Protein AF-A0A350YYA0-F1 (afdb_monomer_lite)

Radius of gyration: 17.95 Å; chains: 1; bounding box: 37×30×48 Å

Sequence (81 aa):
MKFIIDLVFGKLARSLDGYKTTIGGIGLIMVGITGLIGHYWPDVGLPDMDVETSLGYVAGGFTALGLGGKLEKARASDKTG

Secondary structure (DSSP, 8-state):
-HHHHHHHHHHHHHHHHHHHHHHHHHHHHHHHHHHHHHHH-GGG-PPP--HHHHHHHHHHHHHHHHHHHHHHHHHHHHTT-

pLDDT: mean 77.63, std 13.67, range [43.09, 93.75]

Structure (mmCIF, N/CA/C/O backbone):
data_AF-A0A350YYA0-F1
#
_entry.id   AF-A0A350YYA0-F1
#
loop_
_atom_site.group_PDB
_atom_site.id
_atom_site.type_symbol
_atom_site.label_atom_id
_atom_site.label_alt_id
_atom_site.label_comp_id
_atom_site.label_asym_id
_atom_site.label_entity_id
_atom_site.label_seq_id
_atom_site.pdbx_PDB_ins_code
_atom_site.Cartn_x
_atom_site.Cartn_y
_atom_site.Cartn_z
_atom_site.occupancy
_atom_site.B_iso_or_equiv
_atom_site.auth_seq_id
_atom_site.auth_comp_id
_atom_site.auth_asym_id
_atom_site.auth_atom_id
_atom_site.pdbx_PDB_model_num
ATOM 1 N N . MET A 1 1 ? -19.035 19.248 26.695 1.00 48.38 1 MET A N 1
ATOM 2 C CA . MET A 1 1 ? -19.088 19.358 25.215 1.00 48.38 1 MET A CA 1
ATOM 3 C C . MET A 1 1 ? -17.957 18.615 24.509 1.00 48.38 1 MET A C 1
ATOM 5 O O . MET A 1 1 ? -18.268 17.832 23.626 1.00 48.38 1 MET A O 1
ATOM 9 N N . LYS A 1 2 ? -16.688 18.772 24.919 1.00 58.91 2 LYS A N 1
ATOM 10 C CA . LYS A 1 2 ? -15.526 18.099 24.295 1.00 58.91 2 LYS A CA 1
ATOM 11 C C . LYS A 1 2 ? -15.634 16.557 24.245 1.00 58.91 2 LYS A C 1
ATOM 13 O O . LYS A 1 2 ? -15.422 15.959 23.204 1.00 58.91 2 LYS A O 1
ATOM 18 N N . PHE A 1 3 ? -16.119 15.939 25.327 1.00 67.69 3 PHE A N 1
ATOM 19 C CA . PHE A 1 3 ? -16.200 14.476 25.480 1.00 67.69 3 PHE A CA 1
ATOM 20 C C . PHE A 1 3 ? -17.139 13.768 24.485 1.00 67.69 3 PHE A C 1
ATOM 22 O O . PHE A 1 3 ? -16.835 12.684 24.007 1.00 67.69 3 PHE A O 1
ATOM 29 N N . ILE A 1 4 ? -18.283 14.377 24.156 1.00 66.38 4 ILE A N 1
ATOM 30 C CA . ILE A 1 4 ? -19.277 13.777 23.247 1.00 66.38 4 ILE A CA 1
ATOM 31 C C . ILE A 1 4 ? -18.792 13.883 21.797 1.00 66.38 4 ILE A C 1
ATOM 33 O O . ILE A 1 4 ? -18.957 12.949 21.018 1.00 66.38 4 ILE A O 1
ATOM 37 N N . ILE A 1 5 ? -18.146 15.001 21.455 1.00 63.47 5 ILE A N 1
ATOM 38 C CA . ILE A 1 5 ? -17.558 15.227 20.131 1.00 63.47 5 ILE A CA 1
ATOM 39 C C . ILE A 1 5 ? -16.401 14.248 19.902 1.00 63.47 5 ILE A C 1
ATOM 41 O O . ILE A 1 5 ? -16.399 13.565 18.881 1.00 63.47 5 ILE A O 1
ATOM 45 N N . ASP A 1 6 ? -15.493 14.097 20.870 1.00 67.38 6 ASP A N 1
ATOM 46 C CA . ASP A 1 6 ? -14.388 13.128 20.793 1.00 67.38 6 ASP A CA 1
ATOM 47 C C . ASP A 1 6 ? -14.886 11.674 20.717 1.00 67.38 6 ASP A C 1
ATOM 49 O O . ASP A 1 6 ? -14.317 10.859 19.991 1.00 67.38 6 ASP A O 1
ATOM 53 N N . LEU A 1 7 ? -15.990 11.334 21.394 1.00 68.88 7 LEU A N 1
ATOM 54 C CA . LEU A 1 7 ? -16.581 9.993 21.335 1.00 68.88 7 LEU A CA 1
ATOM 55 C C . LEU A 1 7 ? -17.156 9.668 19.944 1.00 68.88 7 LEU A C 1
ATOM 57 O O . LEU A 1 7 ? -16.988 8.554 19.438 1.00 68.88 7 LEU A O 1
ATOM 61 N N . VAL A 1 8 ? -17.836 10.633 19.318 1.00 66.38 8 VAL A N 1
ATOM 62 C CA . VAL A 1 8 ? -18.464 10.462 17.998 1.00 66.38 8 VAL A CA 1
ATOM 63 C C . VAL A 1 8 ? -17.419 10.504 16.883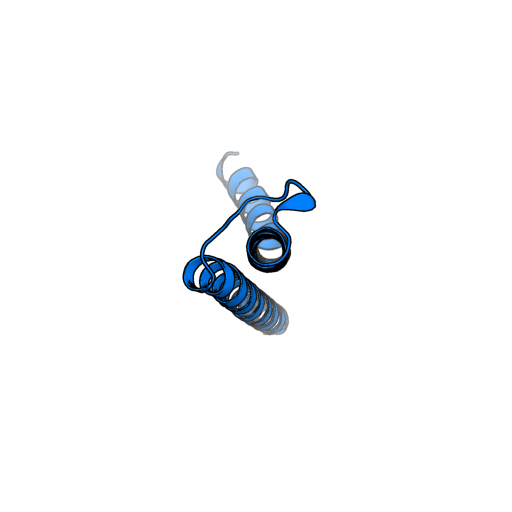 1.00 66.38 8 VAL A C 1
ATOM 65 O O . VAL A 1 8 ? -17.402 9.608 16.037 1.00 66.38 8 VAL A O 1
ATOM 68 N N . PHE A 1 9 ? -16.498 11.472 16.912 1.00 63.53 9 PHE A N 1
ATOM 69 C CA . PHE A 1 9 ? -15.383 11.532 15.962 1.00 63.53 9 PHE A CA 1
ATOM 70 C C . PHE A 1 9 ? -14.434 10.347 16.122 1.00 63.53 9 PHE A C 1
ATOM 72 O O . PHE A 1 9 ? -13.992 9.794 15.119 1.00 63.53 9 PHE A O 1
ATOM 79 N N . GLY A 1 10 ? -14.181 9.892 17.350 1.00 62.66 10 GLY A N 1
ATOM 80 C CA . GLY A 1 10 ? -13.398 8.690 17.616 1.00 62.66 10 GLY A CA 1
ATOM 81 C C . GLY A 1 10 ? -14.036 7.440 17.012 1.00 62.66 10 GLY A C 1
ATOM 82 O O . GLY A 1 10 ? -13.342 6.647 16.379 1.00 62.66 10 GLY A O 1
ATOM 83 N N . LYS A 1 11 ? -15.363 7.275 17.119 1.00 61.34 11 LYS A N 1
ATOM 84 C CA . LYS A 1 11 ? -16.087 6.169 16.463 1.00 61.34 11 LYS A CA 1
ATOM 85 C C . LYS A 1 11 ? -16.074 6.274 14.934 1.00 61.34 11 LYS A C 1
ATOM 87 O O . LYS A 1 11 ? -15.885 5.250 14.276 1.00 61.34 11 LYS A O 1
ATOM 92 N N . LEU A 1 12 ? -16.227 7.475 14.369 1.00 59.16 12 LEU A N 1
ATOM 93 C CA . LEU A 1 12 ? -16.136 7.686 12.918 1.00 59.16 12 LEU A CA 1
ATOM 94 C C . LEU A 1 12 ? -14.725 7.405 12.388 1.00 59.16 12 LEU A C 1
ATOM 96 O O . LEU A 1 12 ? -14.578 6.653 11.429 1.00 59.16 12 LEU A O 1
ATOM 100 N N . ALA A 1 13 ? -13.691 7.950 13.033 1.00 61.09 13 ALA A N 1
ATOM 101 C CA . ALA A 1 13 ? -12.291 7.722 12.681 1.00 61.09 13 ALA A CA 1
ATOM 102 C C . ALA A 1 13 ? -11.955 6.229 12.715 1.00 61.09 13 ALA A C 1
ATOM 104 O O . ALA A 1 13 ? -11.399 5.694 11.758 1.00 61.09 13 ALA A O 1
ATOM 105 N N . ARG A 1 14 ? -12.420 5.535 13.761 1.00 60.59 14 ARG A N 1
ATOM 106 C CA . ARG A 1 14 ? -12.267 4.089 13.895 1.00 60.59 14 ARG A CA 1
ATOM 107 C C . ARG A 1 14 ? -12.968 3.370 12.748 1.00 60.59 14 ARG A C 1
ATOM 109 O O . ARG A 1 14 ? -12.361 2.485 12.162 1.00 60.59 14 ARG A O 1
ATOM 116 N N . SER A 1 15 ? -14.187 3.749 12.362 1.00 59.25 15 SER A N 1
ATOM 117 C CA . SER A 1 15 ? -14.887 3.131 11.222 1.00 59.25 15 SER A CA 1
ATOM 118 C C . SER A 1 15 ? -14.204 3.391 9.872 1.00 59.25 15 SER A C 1
ATOM 120 O O . SER A 1 15 ? -14.221 2.517 9.012 1.00 59.25 15 SER A O 1
ATOM 122 N N . LEU A 1 16 ? -13.576 4.555 9.695 1.00 60.22 16 LEU A N 1
ATOM 123 C CA . LEU A 1 16 ? -12.814 4.909 8.493 1.00 60.22 16 LEU A CA 1
ATOM 124 C C . LEU A 1 16 ? -11.442 4.218 8.411 1.00 60.22 16 LEU A C 1
ATOM 126 O O . LEU A 1 16 ? -10.913 4.085 7.311 1.00 60.22 16 LEU A O 1
ATOM 130 N N . ASP A 1 17 ? -10.875 3.770 9.534 1.00 61.75 17 ASP A N 1
ATOM 131 C CA . ASP A 1 17 ? -9.556 3.120 9.573 1.00 61.75 17 ASP A CA 1
ATOM 132 C C . ASP A 1 17 ? -9.478 1.873 8.677 1.00 61.75 17 ASP A C 1
ATOM 134 O O . ASP A 1 17 ? -8.570 1.766 7.863 1.00 61.75 17 ASP A O 1
ATOM 138 N N . GLY A 1 18 ? -10.462 0.966 8.738 1.00 63.91 18 GLY A N 1
ATOM 139 C CA . GLY A 1 18 ? -10.437 -0.278 7.945 1.00 63.91 18 GLY A CA 1
ATOM 140 C C . GLY A 1 18 ? -10.495 -0.039 6.431 1.00 63.91 18 GLY A C 1
ATOM 141 O O . GLY A 1 18 ? -9.784 -0.685 5.658 1.00 63.91 18 GLY A O 1
ATOM 142 N N . TYR A 1 19 ? -11.271 0.963 6.009 1.00 68.31 19 TYR A N 1
ATOM 143 C CA . TYR A 1 19 ? -11.362 1.370 4.606 1.00 68.31 19 TYR A CA 1
ATOM 144 C C . TYR A 1 19 ? -10.054 2.013 4.123 1.00 68.31 19 TYR A C 1
ATOM 146 O O . TYR A 1 19 ? -9.568 1.703 3.036 1.00 68.31 19 TYR A O 1
ATOM 154 N N . LYS A 1 20 ? -9.428 2.848 4.965 1.00 72.62 20 LYS A N 1
ATOM 155 C CA . LYS A 1 20 ? -8.126 3.466 4.674 1.00 72.62 20 LYS A CA 1
ATOM 156 C C . LYS A 1 20 ? -6.998 2.439 4.604 1.00 72.62 20 LYS A C 1
ATOM 158 O O . LYS A 1 20 ? -6.171 2.536 3.704 1.00 72.62 20 LYS A O 1
ATOM 163 N N . THR A 1 21 ? -6.970 1.445 5.495 1.00 78.44 21 THR A N 1
ATOM 164 C CA . THR A 1 21 ? -5.971 0.363 5.457 1.00 78.44 21 THR A CA 1
ATOM 165 C C . THR A 1 21 ? -6.114 -0.487 4.195 1.00 78.44 21 THR A C 1
ATOM 167 O O . THR A 1 21 ? -5.111 -0.837 3.576 1.00 78.44 21 THR A O 1
ATOM 170 N N . THR A 1 22 ? -7.348 -0.763 3.768 1.00 79.19 22 THR A N 1
ATOM 171 C CA . THR A 1 22 ? -7.620 -1.538 2.548 1.00 79.19 22 THR A CA 1
ATOM 172 C C . THR A 1 22 ? -7.205 -0.774 1.291 1.00 79.19 22 THR A C 1
ATOM 174 O O . THR A 1 22 ? -6.473 -1.305 0.457 1.00 79.19 22 THR A O 1
ATOM 177 N N . ILE A 1 23 ? -7.595 0.500 1.178 1.00 83.06 23 ILE A N 1
ATOM 178 C CA . ILE A 1 23 ? -7.176 1.362 0.062 1.00 83.06 23 ILE A CA 1
ATOM 179 C C . ILE A 1 23 ? -5.658 1.544 0.049 1.00 83.06 23 ILE A C 1
ATOM 181 O O . ILE A 1 23 ? -5.042 1.447 -1.009 1.00 83.06 23 ILE A O 1
ATOM 185 N N . GLY A 1 24 ? -5.049 1.768 1.216 1.00 84.94 24 GLY A N 1
ATOM 186 C CA . GLY A 1 24 ? -3.600 1.879 1.352 1.00 84.94 24 GLY A CA 1
ATOM 187 C C . GLY A 1 24 ? -2.885 0.609 0.893 1.00 84.94 24 GLY A C 1
ATOM 188 O O . GLY A 1 24 ? -1.906 0.697 0.159 1.00 84.94 24 GLY A O 1
ATOM 189 N N . GLY A 1 25 ? -3.413 -0.565 1.248 1.00 86.19 25 GLY A N 1
ATOM 190 C CA . GLY A 1 25 ? -2.872 -1.852 0.817 1.00 86.19 25 GLY A CA 1
ATOM 191 C C . GLY A 1 25 ? -2.952 -2.071 -0.696 1.00 86.19 25 GLY A C 1
ATOM 192 O O . GLY A 1 25 ? -1.964 -2.475 -1.304 1.00 86.19 25 GLY A O 1
ATOM 193 N N . ILE A 1 26 ? -4.082 -1.732 -1.325 1.00 87.19 26 ILE A N 1
ATOM 194 C CA . ILE A 1 26 ? -4.231 -1.793 -2.792 1.00 87.19 26 ILE A CA 1
ATOM 195 C C . ILE A 1 26 ? -3.281 -0.802 -3.478 1.00 87.19 26 ILE A C 1
ATOM 197 O O . ILE A 1 26 ? -2.640 -1.154 -4.468 1.00 87.19 26 ILE A O 1
ATOM 201 N N . GLY A 1 27 ? -3.151 0.415 -2.942 1.00 89.44 27 GLY A N 1
ATOM 202 C CA . GLY A 1 27 ? -2.228 1.425 -3.460 1.00 89.44 27 GLY A CA 1
ATOM 203 C C . GLY A 1 27 ? -0.770 0.969 -3.403 1.00 89.44 27 GLY A C 1
ATOM 204 O O . GLY A 1 27 ? -0.044 1.118 -4.380 1.00 89.44 27 GLY A O 1
ATOM 205 N N . LEU A 1 28 ? -0.362 0.337 -2.301 1.00 91.19 28 LEU A N 1
ATOM 206 C CA . LEU A 1 28 ? 0.964 -0.266 -2.139 1.00 91.19 28 LEU A CA 1
ATOM 207 C C . LEU A 1 28 ? 1.241 -1.354 -3.188 1.00 91.19 28 LEU A C 1
ATOM 209 O O . LEU A 1 28 ? 2.305 -1.353 -3.804 1.00 91.19 28 LEU A O 1
ATOM 213 N N . ILE A 1 29 ? 0.268 -2.232 -3.447 1.00 91.62 29 ILE A N 1
ATOM 214 C CA . ILE A 1 29 ? 0.388 -3.259 -4.493 1.00 91.62 29 ILE A CA 1
ATOM 215 C C . ILE A 1 29 ? 0.536 -2.612 -5.873 1.00 91.62 29 ILE A C 1
ATOM 217 O O . ILE A 1 29 ? 1.419 -2.995 -6.635 1.00 91.62 29 ILE A O 1
ATOM 221 N N . MET A 1 30 ? -0.286 -1.606 -6.182 1.00 91.19 30 MET A N 1
ATOM 222 C CA . MET A 1 30 ? -0.222 -0.884 -7.456 1.00 91.19 30 MET A CA 1
ATOM 223 C C . MET A 1 30 ? 1.117 -0.169 -7.656 1.00 91.19 30 MET A C 1
ATOM 225 O O . MET A 1 30 ? 1.663 -0.222 -8.756 1.00 91.19 30 MET A O 1
ATOM 229 N N . VAL A 1 31 ? 1.684 0.442 -6.611 1.00 92.88 31 VAL A N 1
ATOM 230 C CA . VAL A 1 31 ? 3.018 1.064 -6.669 1.00 92.88 31 VAL A CA 1
ATOM 231 C C . VAL A 1 31 ? 4.092 0.020 -6.964 1.00 92.88 31 VAL A C 1
ATOM 233 O O . VAL A 1 31 ? 4.892 0.226 -7.871 1.00 92.88 31 VAL A O 1
ATOM 236 N N . GLY A 1 32 ? 4.075 -1.122 -6.272 1.00 91.50 32 GLY A N 1
ATOM 237 C CA . GLY A 1 32 ? 5.045 -2.190 -6.520 1.00 91.50 32 GLY A CA 1
ATOM 238 C C . GLY A 1 32 ? 4.935 -2.796 -7.924 1.00 91.50 32 GLY A C 1
ATOM 239 O O . GLY A 1 32 ? 5.950 -3.025 -8.575 1.00 91.50 32 GLY A O 1
ATOM 240 N N . ILE A 1 33 ? 3.717 -2.986 -8.442 1.00 92.00 33 ILE A N 1
ATOM 241 C CA . ILE A 1 33 ? 3.503 -3.445 -9.827 1.00 92.00 33 ILE A CA 1
ATOM 242 C C . ILE A 1 33 ? 3.993 -2.395 -10.828 1.00 92.00 33 ILE A C 1
ATOM 244 O O . ILE A 1 33 ? 4.647 -2.742 -11.806 1.00 92.00 33 ILE A O 1
ATOM 248 N N . THR A 1 34 ? 3.708 -1.116 -10.584 1.00 91.62 34 THR A N 1
ATOM 249 C CA . THR A 1 34 ? 4.144 -0.026 -11.468 1.00 91.62 34 THR A CA 1
ATOM 250 C C . THR A 1 34 ? 5.669 0.076 -11.510 1.00 91.62 34 THR A C 1
ATOM 252 O O . THR A 1 34 ? 6.222 0.225 -12.595 1.00 91.62 34 THR A O 1
ATOM 255 N N . GLY A 1 35 ? 6.342 -0.073 -10.364 1.00 90.75 35 GLY A N 1
ATOM 256 C CA . GLY A 1 35 ? 7.804 -0.116 -10.273 1.00 90.75 35 GLY A CA 1
ATOM 257 C C . GLY A 1 35 ? 8.411 -1.295 -11.036 1.00 90.75 35 GLY A C 1
ATOM 258 O O . GLY A 1 35 ? 9.349 -1.115 -11.805 1.00 90.75 35 GLY A O 1
ATOM 259 N N . LEU A 1 36 ? 7.805 -2.484 -10.923 1.00 90.75 36 LEU A N 1
ATOM 260 C CA . LEU A 1 36 ? 8.183 -3.660 -11.716 1.00 90.75 36 LEU A CA 1
ATOM 261 C C . LEU A 1 36 ? 8.033 -3.412 -13.222 1.00 90.75 36 LEU A C 1
ATOM 263 O O . LEU A 1 36 ? 8.926 -3.751 -13.994 1.00 90.75 36 LEU A O 1
ATOM 267 N N . ILE A 1 37 ? 6.918 -2.819 -13.653 1.00 90.06 37 ILE A N 1
ATOM 268 C CA . ILE A 1 37 ? 6.691 -2.521 -15.073 1.00 90.06 37 ILE A CA 1
ATOM 269 C C . ILE A 1 37 ? 7.689 -1.467 -15.564 1.00 90.06 37 ILE A C 1
ATOM 271 O O . ILE A 1 37 ? 8.235 -1.645 -16.647 1.00 90.06 37 ILE A O 1
ATOM 275 N N . GLY A 1 38 ? 7.964 -0.418 -14.783 1.00 90.31 38 GLY A N 1
ATOM 276 C CA . GLY A 1 38 ? 8.966 0.597 -15.123 1.00 90.31 38 GLY A CA 1
ATOM 277 C C . GLY A 1 38 ? 10.375 0.021 -15.257 1.00 90.31 38 GLY A C 1
ATOM 278 O O . GLY A 1 38 ? 11.102 0.403 -16.170 1.00 90.31 38 GLY A O 1
ATOM 279 N N . HIS A 1 39 ? 10.715 -0.964 -14.425 1.00 88.62 39 HIS A N 1
ATOM 280 C CA . HIS A 1 39 ? 12.000 -1.653 -14.488 1.00 88.62 39 HIS A CA 1
ATOM 281 C C . HIS A 1 39 ? 12.169 -2.509 -15.752 1.00 88.62 39 HIS A C 1
ATOM 283 O O . HIS A 1 39 ? 13.222 -2.495 -16.387 1.00 88.62 39 HIS A O 1
ATOM 289 N N . TYR A 1 40 ? 11.129 -3.254 -16.148 1.00 86.88 40 TYR A N 1
ATOM 290 C CA . TYR A 1 40 ? 11.181 -4.118 -17.337 1.00 86.88 40 TYR A CA 1
ATOM 291 C C . TYR A 1 40 ? 10.893 -3.382 -18.653 1.00 86.88 40 TYR A C 1
ATOM 293 O O . TYR A 1 40 ? 11.362 -3.811 -19.708 1.00 86.88 40 TYR A O 1
ATOM 301 N N . TRP A 1 41 ? 10.141 -2.284 -18.600 1.00 88.50 41 TRP A N 1
ATOM 302 C CA . TRP A 1 41 ? 9.814 -1.427 -19.737 1.00 88.50 41 TRP A CA 1
ATOM 303 C C . TRP A 1 41 ? 10.115 0.037 -19.387 1.00 88.50 41 TRP A C 1
ATOM 305 O O . TRP A 1 41 ? 9.204 0.801 -19.073 1.00 88.50 41 TRP A O 1
ATOM 315 N N . PRO 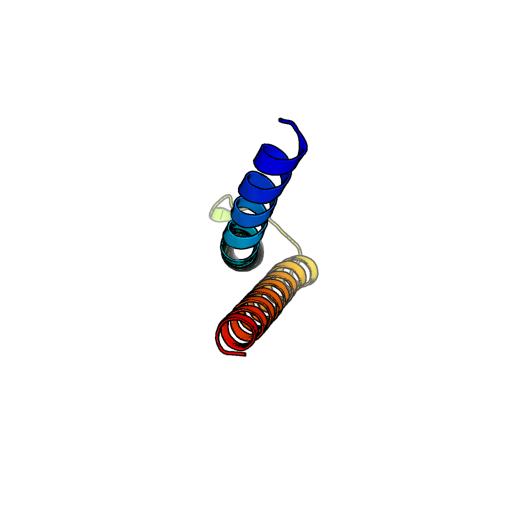A 1 42 ? 11.379 0.478 -19.473 1.00 81.50 42 PRO A N 1
ATOM 316 C CA . PRO A 1 42 ? 11.729 1.873 -19.193 1.00 81.50 42 PRO A CA 1
ATOM 317 C C . PRO A 1 42 ? 11.104 2.861 -20.199 1.00 81.50 42 PRO A C 1
ATOM 319 O O . PRO A 1 42 ? 10.905 4.034 -19.884 1.00 81.50 42 PRO A O 1
ATOM 322 N N . ASP A 1 43 ? 10.721 2.395 -21.392 1.00 85.25 43 ASP A N 1
ATOM 323 C CA . ASP A 1 43 ? 10.147 3.217 -22.467 1.00 85.25 43 ASP A CA 1
ATOM 324 C C . ASP A 1 43 ? 8.754 3.792 -22.157 1.00 85.25 43 ASP A C 1
ATOM 326 O O . ASP A 1 43 ? 8.325 4.750 -22.801 1.00 85.25 43 ASP A O 1
ATOM 330 N N . VAL A 1 44 ? 8.032 3.243 -21.171 1.00 84.62 44 VAL A N 1
ATOM 331 C CA . VAL A 1 44 ? 6.707 3.759 -20.773 1.00 84.62 44 VAL A CA 1
ATOM 332 C C . VAL A 1 44 ? 6.775 4.946 -19.806 1.00 84.62 44 VAL A C 1
ATOM 334 O O . VAL A 1 44 ? 5.732 5.489 -19.443 1.00 84.62 44 VAL A O 1
ATOM 337 N N . GLY A 1 45 ? 7.974 5.384 -19.400 1.00 83.81 45 GLY A N 1
ATOM 338 C CA . GLY A 1 45 ? 8.150 6.564 -18.540 1.00 83.81 45 GLY A CA 1
ATOM 339 C C . GLY A 1 45 ? 7.592 6.391 -17.123 1.00 83.81 45 GLY A C 1
ATOM 340 O O . GLY A 1 45 ? 7.248 7.373 -16.463 1.00 83.81 45 GLY A O 1
ATOM 341 N N . LEU A 1 46 ? 7.461 5.144 -16.669 1.00 86.31 46 LEU A N 1
ATOM 342 C CA . LEU A 1 46 ? 7.038 4.813 -15.313 1.00 86.31 46 LEU A CA 1
ATOM 343 C C . LEU A 1 46 ? 8.218 4.926 -14.332 1.00 86.31 46 LEU A C 1
ATOM 345 O O . LEU A 1 46 ?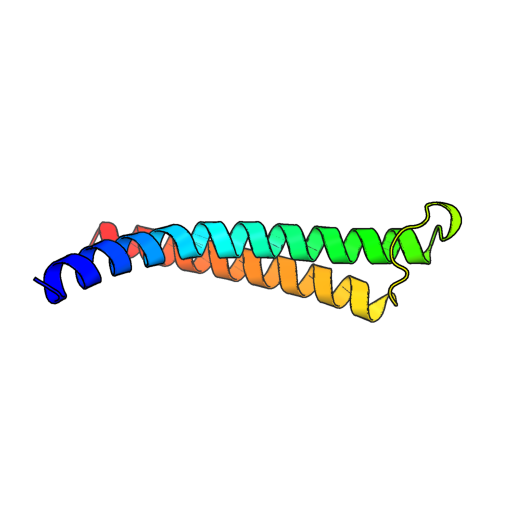 9.372 4.854 -14.755 1.00 86.31 46 LEU A O 1
ATOM 349 N N . PRO A 1 47 ? 7.950 5.099 -13.024 1.00 80.81 47 PRO A N 1
ATOM 350 C CA . PRO A 1 47 ? 8.993 5.095 -12.006 1.00 80.81 47 PRO A CA 1
ATOM 351 C C . PRO A 1 47 ? 9.813 3.802 -12.067 1.00 80.81 47 PRO A C 1
ATOM 353 O O . PRO A 1 47 ? 9.259 2.718 -11.895 1.00 80.81 47 PRO A O 1
ATOM 356 N N . ASP A 1 48 ? 11.121 3.927 -12.293 1.00 84.12 48 ASP A N 1
ATOM 357 C CA . ASP A 1 48 ? 12.050 2.802 -12.204 1.00 84.12 48 ASP A CA 1
ATOM 358 C C . ASP A 1 48 ? 12.366 2.535 -10.732 1.00 84.12 48 ASP A C 1
ATOM 360 O O . ASP A 1 48 ? 12.838 3.411 -9.998 1.00 84.12 48 ASP A O 1
ATOM 364 N N . MET A 1 49 ? 12.032 1.332 -10.281 1.00 87.50 49 MET A N 1
ATOM 365 C CA . MET A 1 49 ? 12.260 0.881 -8.918 1.00 87.50 49 MET A CA 1
ATOM 366 C C . MET A 1 49 ? 12.872 -0.507 -8.973 1.00 87.50 49 MET A C 1
ATOM 368 O O . MET A 1 49 ? 12.399 -1.368 -9.711 1.00 87.50 49 MET A O 1
ATOM 372 N N . ASP A 1 50 ? 13.879 -0.740 -8.136 1.00 92.38 50 ASP A N 1
ATOM 373 C CA . ASP A 1 50 ? 14.504 -2.052 -8.027 1.00 92.38 50 ASP A CA 1
ATOM 374 C C . ASP A 1 50 ? 13.463 -3.148 -7.722 1.00 92.38 50 ASP A C 1
ATOM 376 O O . ASP A 1 50 ? 12.457 -2.916 -7.034 1.00 92.38 50 ASP A O 1
ATOM 380 N N . VAL A 1 51 ? 13.705 -4.352 -8.240 1.00 91.88 51 VAL A N 1
ATOM 381 C CA . VAL A 1 51 ? 12.811 -5.507 -8.101 1.00 91.88 51 VAL A CA 1
ATOM 382 C C . VAL A 1 51 ? 12.542 -5.840 -6.630 1.00 91.88 51 VAL A C 1
ATOM 384 O O . VAL A 1 51 ? 11.388 -6.099 -6.275 1.00 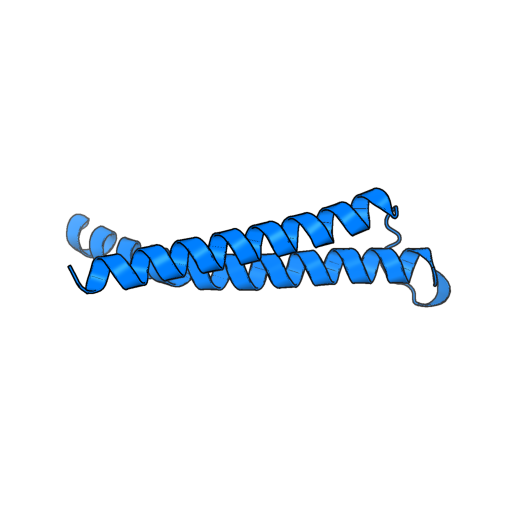91.88 51 VAL A O 1
ATOM 387 N N . GLU A 1 52 ? 13.550 -5.783 -5.755 1.00 93.31 52 GLU A N 1
ATOM 388 C CA . GLU A 1 52 ? 13.381 -6.059 -4.320 1.00 93.31 52 GLU A CA 1
ATOM 389 C C . GLU A 1 52 ? 12.478 -5.022 -3.658 1.00 93.31 52 GLU A C 1
ATOM 391 O O . GLU A 1 52 ? 11.585 -5.355 -2.873 1.00 93.31 52 GLU A O 1
ATOM 396 N N . THR A 1 53 ? 12.666 -3.758 -4.029 1.00 90.81 53 THR A N 1
ATOM 397 C CA . THR A 1 53 ? 11.855 -2.652 -3.521 1.00 90.81 53 THR A CA 1
ATOM 398 C C . THR A 1 53 ? 10.405 -2.808 -3.981 1.00 90.81 53 THR A C 1
ATOM 400 O O . THR A 1 53 ? 9.480 -2.745 -3.168 1.00 90.81 53 THR A O 1
ATOM 403 N N . SER A 1 54 ? 10.198 -3.095 -5.266 1.00 91.69 54 SER A N 1
ATOM 404 C CA . SER A 1 54 ? 8.882 -3.315 -5.870 1.00 91.69 54 SER A CA 1
ATOM 405 C C . SER A 1 54 ? 8.132 -4.488 -5.228 1.00 91.69 54 SER A C 1
ATOM 407 O O . SER A 1 54 ? 6.965 -4.345 -4.848 1.00 91.69 54 SER A O 1
ATOM 409 N N . LEU A 1 55 ? 8.805 -5.624 -5.011 1.00 93.69 55 LEU A N 1
ATOM 410 C CA . LEU A 1 55 ? 8.236 -6.747 -4.261 1.00 93.69 55 LEU A CA 1
ATOM 411 C C . LEU A 1 55 ? 7.931 -6.377 -2.805 1.00 93.69 55 LEU A C 1
ATOM 413 O O . LEU A 1 55 ? 6.905 -6.809 -2.277 1.00 93.69 55 LEU A O 1
ATOM 417 N N . GLY A 1 56 ? 8.772 -5.561 -2.168 1.00 93.75 56 GLY A N 1
ATOM 418 C CA . GLY A 1 56 ? 8.536 -5.038 -0.823 1.00 93.75 56 GLY A CA 1
ATOM 419 C C . GLY A 1 56 ? 7.230 -4.246 -0.722 1.00 93.75 56 GLY A C 1
ATOM 420 O O . GLY A 1 56 ? 6.441 -4.472 0.200 1.00 93.75 56 GLY A O 1
ATOM 421 N N . TYR A 1 57 ? 6.943 -3.385 -1.703 1.00 92.31 57 TYR A N 1
ATOM 422 C CA . TYR A 1 57 ? 5.675 -2.649 -1.773 1.00 92.31 57 TYR A CA 1
ATOM 423 C C . TYR A 1 57 ? 4.472 -3.582 -1.984 1.00 92.31 57 TYR A C 1
ATOM 425 O O . TYR A 1 57 ? 3.454 -3.440 -1.298 1.00 92.31 57 TYR A O 1
ATOM 433 N N . VAL A 1 58 ? 4.594 -4.595 -2.850 1.00 92.38 58 VAL A N 1
ATOM 434 C CA . VAL A 1 58 ? 3.538 -5.605 -3.043 1.00 92.38 58 VAL A CA 1
ATOM 435 C C . VAL A 1 58 ? 3.277 -6.391 -1.752 1.00 92.38 58 VAL A C 1
ATOM 437 O O . VAL A 1 58 ? 2.132 -6.487 -1.304 1.00 92.38 58 VAL A O 1
ATOM 440 N N . ALA A 1 59 ? 4.325 -6.909 -1.110 1.00 92.38 59 ALA A N 1
ATOM 441 C CA . ALA A 1 59 ? 4.222 -7.674 0.132 1.00 92.38 59 ALA A CA 1
ATOM 442 C C . ALA A 1 59 ? 3.659 -6.830 1.290 1.00 92.38 59 ALA A C 1
ATOM 444 O O . ALA A 1 59 ? 2.803 -7.296 2.052 1.00 92.38 59 ALA A O 1
ATOM 445 N N . GLY A 1 60 ? 4.085 -5.569 1.395 1.00 91.00 60 GLY A N 1
ATOM 446 C CA . GLY A 1 60 ? 3.547 -4.606 2.353 1.00 91.00 60 GLY A CA 1
ATOM 447 C C . GLY A 1 60 ? 2.058 -4.345 2.131 1.00 91.00 60 GLY A C 1
ATOM 448 O O . GLY A 1 60 ? 1.284 -4.330 3.090 1.00 91.00 60 GLY A O 1
ATOM 449 N N . GLY A 1 61 ? 1.628 -4.234 0.874 1.00 89.56 61 GLY A N 1
ATOM 450 C CA . GLY A 1 61 ? 0.222 -4.057 0.530 1.00 89.56 61 GLY A CA 1
ATOM 451 C C . GLY A 1 61 ? -0.650 -5.277 0.847 1.00 89.56 61 GLY A C 1
ATOM 452 O O . GLY A 1 61 ? -1.713 -5.121 1.451 1.00 89.56 61 GLY A O 1
ATOM 453 N N . PHE A 1 62 ? -0.179 -6.497 0.566 1.00 87.50 62 PHE A N 1
ATOM 454 C CA . PHE A 1 62 ? -0.862 -7.729 0.997 1.00 87.50 62 PHE A CA 1
ATOM 455 C C . PHE A 1 62 ? -0.941 -7.853 2.520 1.00 87.50 62 PHE A C 1
ATOM 457 O O . PHE A 1 62 ? -1.968 -8.270 3.060 1.00 87.50 62 PHE A O 1
ATOM 464 N N . THR A 1 63 ? 0.115 -7.455 3.226 1.00 89.12 63 THR A N 1
ATOM 465 C CA . THR A 1 63 ? 0.139 -7.445 4.693 1.00 89.12 63 THR A CA 1
ATOM 466 C C . THR A 1 63 ? -0.871 -6.441 5.247 1.00 89.12 63 THR A C 1
ATOM 468 O O . THR A 1 63 ? -1.640 -6.781 6.148 1.00 89.12 63 THR A O 1
ATOM 471 N N . ALA A 1 64 ? -0.938 -5.236 4.675 1.00 86.88 64 ALA A N 1
ATOM 472 C CA . ALA A 1 64 ? -1.924 -4.222 5.037 1.00 86.88 64 ALA A CA 1
ATOM 473 C C . ALA A 1 64 ? -3.360 -4.704 4.777 1.00 86.88 64 ALA A C 1
ATOM 475 O O . ALA A 1 64 ? -4.216 -4.552 5.647 1.00 86.88 64 ALA A O 1
ATOM 476 N N . LEU A 1 65 ? -3.619 -5.367 3.646 1.00 85.38 65 LEU A N 1
ATOM 477 C CA . LEU A 1 65 ? -4.925 -5.966 3.349 1.00 85.38 65 LEU A CA 1
ATOM 478 C C . LEU A 1 65 ? -5.290 -7.093 4.319 1.00 85.38 65 LEU A C 1
ATOM 480 O O . LEU A 1 65 ? -6.410 -7.135 4.828 1.00 85.38 65 LEU A O 1
ATOM 484 N N . GLY A 1 66 ? -4.343 -7.980 4.625 1.00 83.69 66 GLY A N 1
ATOM 485 C CA . GLY A 1 66 ? -4.540 -9.064 5.586 1.00 83.69 66 GLY A CA 1
ATOM 486 C C . GLY A 1 66 ? -4.813 -8.555 7.004 1.00 83.69 66 GLY A C 1
ATOM 487 O O . GLY A 1 66 ? -5.682 -9.087 7.699 1.00 83.69 66 GLY A O 1
ATOM 488 N N . LEU A 1 67 ? -4.111 -7.502 7.430 1.00 80.56 67 LEU A N 1
ATOM 489 C CA . LEU A 1 67 ? -4.355 -6.827 8.707 1.00 80.56 67 LEU A CA 1
ATOM 490 C C . LEU A 1 67 ? -5.702 -6.097 8.703 1.00 80.56 67 LEU A C 1
ATOM 492 O O . LEU A 1 67 ? -6.463 -6.246 9.657 1.00 80.56 67 LEU A O 1
ATOM 496 N N . GLY A 1 68 ? -6.035 -5.385 7.624 1.00 74.62 68 GLY A N 1
ATOM 497 C CA . GLY A 1 68 ? -7.326 -4.717 7.440 1.00 74.62 68 GLY A CA 1
ATOM 498 C C . GLY A 1 68 ? -8.500 -5.691 7.555 1.00 74.62 68 GLY A C 1
ATOM 499 O O . GLY A 1 68 ? -9.394 -5.478 8.373 1.00 74.62 68 GLY A O 1
ATOM 500 N N . GLY A 1 69 ? -8.444 -6.820 6.842 1.00 73.19 69 GLY A N 1
ATOM 501 C CA . GLY A 1 69 ? -9.483 -7.854 6.887 1.00 73.19 69 GLY A CA 1
ATOM 502 C C . GLY A 1 69 ? -9.611 -8.543 8.252 1.00 73.19 69 GLY A C 1
ATOM 503 O O . GLY A 1 69 ? -10.724 -8.802 8.718 1.00 73.19 69 GLY A O 1
ATOM 504 N N . LYS A 1 70 ? -8.494 -8.800 8.950 1.00 74.00 70 LYS A N 1
ATOM 505 C CA . LYS A 1 70 ? -8.530 -9.345 10.321 1.00 74.00 70 LYS A CA 1
ATOM 506 C C . LYS A 1 70 ? -9.126 -8.353 11.321 1.00 74.00 70 LYS A C 1
ATOM 508 O O . LYS A 1 70 ? -9.926 -8.758 12.165 1.00 74.00 70 LYS A O 1
ATOM 513 N N . LEU A 1 71 ? -8.766 -7.073 11.226 1.00 70.25 71 LEU A N 1
ATOM 514 C CA . LEU A 1 71 ? -9.303 -6.014 12.084 1.00 70.25 71 LEU A CA 1
ATOM 515 C C . LEU A 1 71 ? -10.799 -5.793 11.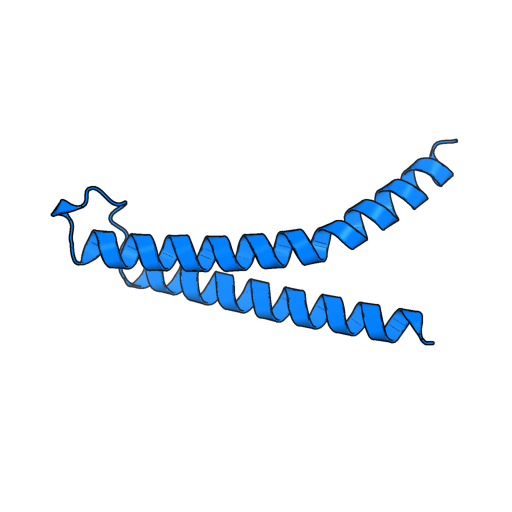843 1.00 70.25 71 LEU A C 1
ATOM 517 O O . LEU A 1 71 ? -11.550 -5.580 12.796 1.00 70.25 71 LEU A O 1
ATOM 521 N N . GLU A 1 72 ? -11.244 -5.878 10.593 1.00 67.62 72 GLU A N 1
ATOM 522 C CA . GLU A 1 72 ? -12.658 -5.771 10.242 1.00 67.62 72 GLU A CA 1
ATOM 523 C C . GLU A 1 72 ? -13.466 -6.953 10.800 1.00 67.62 72 GLU A C 1
ATOM 525 O O . GLU A 1 72 ? -14.489 -6.748 11.456 1.00 67.62 72 GLU A O 1
ATOM 530 N N . LYS A 1 73 ? -12.950 -8.182 10.664 1.00 65.56 73 LYS A N 1
ATOM 531 C CA . LYS A 1 73 ? -13.581 -9.389 11.219 1.00 65.56 73 LYS A CA 1
ATOM 532 C C . LYS A 1 73 ? -13.651 -9.373 12.751 1.00 65.56 73 LYS A C 1
ATOM 534 O O . LYS A 1 73 ? -14.688 -9.717 13.315 1.00 65.56 73 LYS A O 1
ATOM 539 N N . ALA A 1 74 ? -12.586 -8.941 13.430 1.00 67.50 74 ALA A N 1
ATOM 540 C CA . ALA A 1 74 ? -12.570 -8.811 14.890 1.00 67.50 74 ALA A CA 1
ATOM 541 C C . ALA A 1 74 ? -13.627 -7.809 15.388 1.00 67.50 74 ALA A C 1
ATOM 543 O O . ALA A 1 74 ? -14.320 -8.068 16.368 1.00 67.50 74 ALA A O 1
ATOM 544 N N . ARG A 1 75 ? -13.817 -6.697 14.668 1.00 62.66 75 ARG A N 1
ATOM 545 C CA . ARG A 1 75 ? -14.856 -5.704 14.985 1.00 62.66 75 ARG A CA 1
ATOM 546 C C . ARG A 1 75 ? -16.273 -6.175 14.678 1.00 62.66 75 ARG A C 1
ATOM 548 O O . ARG A 1 75 ? -17.199 -5.752 15.362 1.00 62.66 75 ARG A O 1
ATOM 555 N N . ALA A 1 76 ? -16.458 -7.000 13.650 1.00 59.62 76 ALA A N 1
ATOM 556 C CA . ALA A 1 76 ? -17.755 -7.609 13.369 1.00 59.62 76 ALA A CA 1
ATOM 557 C C . ALA A 1 76 ? -18.166 -8.570 14.496 1.00 59.62 76 ALA A C 1
ATOM 559 O O . ALA A 1 76 ? -19.320 -8.556 14.906 1.00 59.62 76 ALA A O 1
ATOM 560 N N . SER A 1 77 ? -17.208 -9.330 15.043 1.00 58.91 77 SER A N 1
ATOM 561 C CA . SER A 1 77 ? -17.447 -10.261 16.152 1.00 58.91 77 SER A CA 1
ATOM 562 C C . SER A 1 77 ? -17.820 -9.556 17.465 1.00 58.91 77 SER A C 1
ATOM 564 O O . SER A 1 77 ? -18.674 -10.055 18.191 1.00 58.91 77 SER A O 1
ATOM 566 N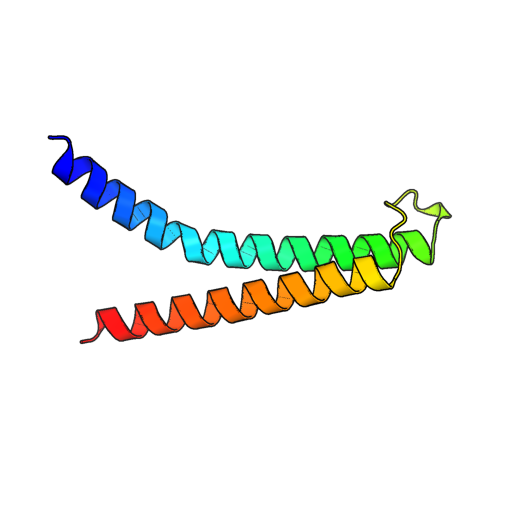 N . ASP A 1 78 ? -17.223 -8.392 17.746 1.00 54.53 78 ASP A N 1
ATOM 567 C CA . ASP A 1 78 ? -17.470 -7.574 18.951 1.00 54.53 78 ASP A CA 1
ATOM 568 C C . ASP A 1 78 ? -18.880 -6.952 18.991 1.00 54.53 78 ASP A C 1
ATOM 570 O O . ASP A 1 78 ? -19.439 -6.743 20.058 1.00 54.53 78 ASP A O 1
ATOM 574 N N . LYS A 1 79 ? -19.512 -6.704 17.833 1.00 54.78 79 LYS A N 1
ATOM 575 C CA . LYS A 1 79 ? -20.873 -6.129 17.762 1.00 54.78 79 LYS A CA 1
ATOM 576 C C . LYS A 1 79 ? -22.009 -7.129 18.023 1.00 54.78 79 LYS A C 1
ATOM 578 O O . LYS A 1 79 ? -23.163 -6.712 18.076 1.00 54.78 79 LYS A O 1
ATOM 583 N N . THR A 1 80 ? -21.702 -8.419 18.136 1.00 50.97 80 THR A N 1
ATOM 584 C CA . THR A 1 80 ? -22.667 -9.514 18.370 1.00 50.97 80 THR A CA 1
ATOM 585 C C . THR A 1 80 ? -22.564 -10.136 19.767 1.00 50.97 80 THR A C 1
ATOM 587 O O . THR A 1 80 ? -23.282 -11.098 20.035 1.00 50.97 80 THR A O 1
ATOM 590 N N . GLY A 1 81 ? -21.679 -9.617 20.628 1.00 43.09 81 GLY A N 1
ATOM 591 C CA . GLY A 1 81 ? -21.491 -10.051 22.018 1.00 43.09 81 GLY A CA 1
ATOM 592 C C . GLY A 1 81 ? -22.218 -9.174 23.025 1.00 43.09 81 GLY A C 1
ATOM 593 O O . GLY A 1 81 ? -22.292 -7.947 22.789 1.00 43.09 81 GLY A O 1
#

Foldseek 3Di:
DVVVVCVVVVVVVLVVVLVCLLVQLVVLLVLLVQCVCCCVCVVVVTDPDDNVVSVVSNVSSVVSNVVSVVSVVVVVVVVVD